Protein AF-A0A8T0EDZ4-F1 (afdb_monomer)

Solvent-accessible surface area (backbone atoms only — not comparable to full-atom values): 9768 Å² total; per-residue (Å²): 134,85,83,83,78,88,83,84,89,78,91,77,76,84,93,72,85,43,69,70,58,53,49,51,51,50,50,52,52,53,58,72,67,54,81,71,93,57,86,76,78,71,50,72,67,52,51,49,50,51,53,50,49,52,51,53,54,53,65,70,49,66,65,98,44,82,77,48,74,49,91,42,87,84,50,74,75,97,60,92,66,57,69,69,56,51,48,37,52,52,32,40,70,73,54,46,38,66,62,55,44,78,56,97,90,38,81,43,46,34,64,29,87,78,79,68,40,68,66,38,41,54,68,50,50,34,49,75,68,75,42,54,76,63,40,54,72,78,39,43,64,63,47,52,51,46,32,54,79,57,67,46,54,81,52,59

Sequence (156 aa):
MSKSSAIHFQWIPSHVNLKYNDIADSLAKKGSSLTLNSAEPLTFQEMHSRSKALVNSSWKLPPSHPWYLGSGPGGALSFGGARQDQMALSRFKSGHLKTLRFSGGNKIFPICTKCNSSEATAEHLLRCIGFSRENLLHSPNNVLDGLKANGLLDLI

Radius of gyration: 25.56 Å; Cα contacts (8 Å, |Δi|>4): 108; chains: 1; bounding box: 52×48×64 Å

pLDDT: mean 82.58, std 13.02, range [41.72, 96.06]

Mean predicted aligned error: 16.36 Å

Secondary structure (DSSP, 8-state):
-------------TTS--HHHHHHHHHHHHHHTS--SSS-PPPHHHHHHHHHHHHHHHHHS--SSTTTTSS-TTPPPS--S-HHHHHHHHHHHHT--TT-EEETTEEEPPP-TTT--S---HHHHHHHTT--HHHHHH-HHHHHHHHHHTT-GGG-

Structure (mmCIF, N/CA/C/O backbone):
data_AF-A0A8T0EDZ4-F1
#
_entry.id   AF-A0A8T0EDZ4-F1
#
loop_
_atom_site.group_PDB
_atom_site.id
_atom_site.type_symbol
_atom_site.label_atom_id
_atom_site.label_alt_id
_atom_site.label_comp_id
_atom_site.label_asym_id
_atom_site.label_entity_id
_atom_site.label_seq_id
_atom_site.pdbx_PDB_ins_code
_atom_site.Cartn_x
_atom_site.Cartn_y
_atom_site.Cartn_z
_atom_site.occupancy
_atom_site.B_iso_or_equiv
_atom_site.auth_seq_id
_atom_site.auth_comp_id
_atom_site.auth_asym_id
_atom_site.auth_atom_id
_atom_site.pdbx_PDB_model_num
ATOM 1 N N . MET A 1 1 ? 19.865 28.489 -4.276 1.00 41.72 1 MET A N 1
ATOM 2 C CA . MET A 1 1 ? 18.612 28.270 -5.035 1.00 41.72 1 MET A CA 1
ATOM 3 C C . MET A 1 1 ? 18.890 27.220 -6.102 1.00 41.72 1 MET A C 1
ATOM 5 O O . MET A 1 1 ? 19.716 27.471 -6.968 1.00 41.72 1 MET A O 1
ATOM 9 N N . SER A 1 2 ? 18.295 26.030 -5.996 1.00 58.97 2 SER A N 1
ATOM 10 C CA . SER A 1 2 ? 18.432 24.971 -7.007 1.00 58.97 2 SER A CA 1
ATOM 11 C C . SER A 1 2 ? 17.520 25.297 -8.194 1.00 58.97 2 SER A C 1
ATOM 13 O O . SER A 1 2 ? 16.320 25.488 -7.999 1.00 58.97 2 SER A O 1
ATOM 15 N N . LYS A 1 3 ? 18.072 25.422 -9.407 1.00 56.06 3 LYS A N 1
ATOM 16 C CA . LYS A 1 3 ? 17.267 25.560 -10.628 1.00 56.06 3 LYS A CA 1
ATOM 17 C C . LYS A 1 3 ? 16.708 24.183 -10.982 1.00 56.06 3 LYS A C 1
ATOM 19 O O . LYS A 1 3 ? 17.461 23.293 -11.362 1.00 56.06 3 LYS A O 1
ATOM 24 N N . SER A 1 4 ? 15.394 24.020 -10.858 1.00 64.62 4 SER A N 1
ATOM 25 C CA . SER A 1 4 ? 14.685 22.875 -11.424 1.00 64.62 4 SER A CA 1
ATOM 26 C C . SER A 1 4 ? 14.552 23.098 -12.931 1.00 64.62 4 SER A C 1
ATOM 28 O O . SER A 1 4 ? 13.859 24.017 -13.366 1.00 64.62 4 SER A O 1
ATOM 30 N N . SER A 1 5 ? 15.275 22.321 -13.734 1.00 78.50 5 SER A N 1
ATOM 31 C CA . SER A 1 5 ? 15.130 22.323 -15.190 1.00 78.50 5 SER A CA 1
ATOM 32 C C . SER A 1 5 ? 14.067 21.298 -15.574 1.00 78.50 5 SER A C 1
ATOM 34 O O . SER A 1 5 ? 14.261 20.101 -15.371 1.00 78.50 5 SER A O 1
ATOM 36 N N . ALA A 1 6 ? 12.940 21.762 -16.113 1.00 81.81 6 ALA A N 1
ATOM 37 C CA . ALA A 1 6 ? 11.926 20.882 -16.680 1.00 81.81 6 ALA A CA 1
ATOM 38 C C . ALA A 1 6 ? 12.449 20.284 -17.995 1.00 81.81 6 ALA A C 1
ATOM 40 O O . ALA A 1 6 ? 12.865 21.015 -18.893 1.00 81.81 6 ALA A O 1
ATOM 41 N N . ILE A 1 7 ? 12.456 18.954 -18.093 1.00 86.88 7 ILE A N 1
ATOM 42 C CA . ILE A 1 7 ? 12.842 18.221 -19.303 1.00 86.88 7 ILE A CA 1
ATOM 43 C C . ILE A 1 7 ? 11.566 17.699 -19.960 1.00 86.88 7 ILE A C 1
ATOM 45 O O . ILE A 1 7 ? 10.749 17.052 -19.305 1.00 86.88 7 ILE A O 1
ATOM 49 N N . HIS A 1 8 ? 11.416 17.955 -21.257 1.00 84.50 8 HIS A N 1
ATOM 50 C CA . HIS A 1 8 ? 10.318 17.442 -22.069 1.00 84.50 8 HIS A CA 1
ATOM 51 C C . HIS A 1 8 ? 10.855 16.432 -23.080 1.00 84.50 8 HIS A C 1
ATOM 53 O O . HIS A 1 8 ? 11.801 16.721 -23.811 1.00 84.50 8 HIS A O 1
ATOM 59 N N . PHE A 1 9 ? 10.242 15.251 -23.124 1.00 86.81 9 PHE A N 1
ATOM 60 C CA . PHE A 1 9 ? 10.569 14.215 -24.096 1.00 86.81 9 PHE A CA 1
ATOM 61 C C . PHE A 1 9 ? 9.602 14.299 -25.273 1.00 86.81 9 PHE A C 1
ATOM 63 O O . PHE A 1 9 ? 8.388 14.299 -25.083 1.00 86.81 9 PHE A O 1
ATOM 70 N N . GLN A 1 10 ? 10.151 14.340 -26.482 1.00 88.69 10 GLN A N 1
ATOM 71 C CA . GLN A 1 10 ? 9.397 14.329 -27.728 1.00 88.69 10 GLN A CA 1
ATOM 72 C C . GLN A 1 10 ? 9.957 13.224 -28.618 1.00 88.69 10 GLN A C 1
ATOM 74 O O . GLN A 1 10 ? 11.166 13.146 -28.831 1.00 88.69 10 GLN A O 1
ATOM 79 N N . TRP A 1 11 ? 9.078 12.376 -29.144 1.00 90.06 11 TRP A N 1
ATOM 80 C CA . TRP A 1 11 ? 9.460 11.396 -30.154 1.00 90.06 11 TRP A CA 1
ATOM 81 C C . TRP A 1 11 ? 9.461 12.045 -31.539 1.00 9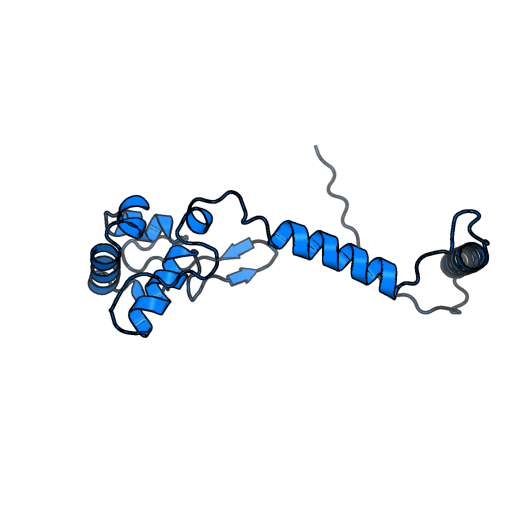0.06 11 TRP A C 1
ATOM 83 O O . TRP A 1 11 ? 8.542 12.801 -31.867 1.00 90.06 11 TRP A O 1
ATOM 93 N N . ILE A 1 12 ? 10.492 11.747 -32.331 1.00 87.88 12 ILE A N 1
ATOM 94 C CA . ILE A 1 12 ? 10.663 12.217 -33.706 1.00 87.88 12 ILE A CA 1
ATOM 95 C C . ILE A 1 12 ? 11.000 10.991 -34.576 1.00 87.88 12 ILE A C 1
ATOM 97 O O . ILE A 1 12 ? 11.922 10.250 -34.227 1.00 87.88 12 ILE A O 1
ATOM 101 N N . PRO A 1 13 ? 10.278 10.751 -35.685 1.00 85.56 13 PRO A N 1
ATOM 102 C CA . PRO A 1 13 ? 10.606 9.677 -36.619 1.00 85.56 13 PRO A CA 1
ATOM 103 C C . PRO A 1 13 ? 11.959 9.902 -37.316 1.00 85.56 13 PRO A C 1
ATOM 105 O O . PRO A 1 13 ? 12.399 11.034 -37.510 1.00 85.56 13 PRO A O 1
ATOM 108 N N . SER A 1 14 ? 12.614 8.828 -37.759 1.00 78.88 14 SER A N 1
ATOM 109 C CA . SER A 1 14 ? 13.798 8.915 -38.630 1.00 78.88 14 SER A CA 1
ATOM 110 C C . SER A 1 14 ? 13.450 9.461 -40.023 1.00 78.88 14 SER A C 1
ATOM 112 O O . SER A 1 14 ? 12.316 9.305 -40.471 1.00 78.88 14 SER A O 1
ATOM 114 N N . HIS A 1 15 ? 14.441 10.001 -40.745 1.00 82.00 15 HIS A N 1
ATOM 115 C CA . HIS A 1 15 ? 14.321 10.420 -42.156 1.00 82.00 15 HIS A CA 1
ATOM 116 C C . HIS A 1 15 ? 13.323 11.561 -42.425 1.00 82.00 15 HIS A C 1
ATOM 118 O O . HIS A 1 15 ? 12.714 11.637 -43.487 1.00 82.00 15 HIS A O 1
ATOM 124 N N . VAL A 1 16 ? 13.178 12.477 -41.466 1.00 89.94 16 VAL A N 1
ATOM 125 C CA . VAL A 1 16 ? 12.301 13.659 -41.565 1.00 89.94 16 VAL A CA 1
ATOM 126 C C . VAL A 1 16 ? 13.041 14.931 -42.018 1.00 89.94 16 VAL A C 1
ATOM 128 O O . VAL A 1 16 ? 12.514 16.030 -41.875 1.00 89.94 16 VAL A O 1
ATOM 131 N N . ASN A 1 17 ? 14.268 14.798 -42.540 1.00 88.56 17 ASN A N 1
ATOM 132 C CA . ASN A 1 17 ? 15.147 15.896 -42.975 1.00 88.56 17 ASN A CA 1
ATOM 133 C C . ASN A 1 17 ? 15.425 16.955 -41.886 1.00 88.56 17 ASN A C 1
ATOM 135 O O . ASN A 1 17 ? 15.590 18.145 -42.171 1.00 88.56 17 ASN A O 1
ATOM 139 N N . LEU A 1 18 ? 15.474 16.537 -40.618 1.00 92.44 18 LEU A N 1
ATOM 140 C CA . LEU A 1 18 ? 15.848 17.408 -39.507 1.00 92.44 18 LEU A CA 1
ATOM 141 C C . LEU A 1 18 ? 17.341 17.263 -39.232 1.00 92.44 18 LEU A C 1
ATOM 143 O O . LEU A 1 18 ? 17.773 16.267 -38.660 1.00 92.44 18 LEU A O 1
ATOM 147 N N . LYS A 1 19 ? 18.114 18.310 -39.541 1.00 89.38 19 LYS A N 1
ATOM 148 C CA . LYS A 1 19 ? 19.586 18.331 -39.452 1.00 89.38 19 LYS A CA 1
ATOM 149 C C . LYS A 1 19 ? 20.152 17.634 -38.208 1.00 89.38 19 LYS A C 1
ATOM 151 O O . LYS A 1 19 ? 21.029 16.789 -38.329 1.00 89.38 19 LYS A O 1
ATOM 156 N N . TYR A 1 20 ? 19.681 17.985 -37.011 1.00 91.06 20 TYR A N 1
ATOM 157 C CA . TYR A 1 20 ? 20.226 17.422 -35.767 1.00 91.06 20 TYR A CA 1
ATOM 158 C C . TYR A 1 20 ? 19.778 15.983 -35.501 1.00 91.06 20 TYR A C 1
ATOM 160 O O . TYR A 1 20 ? 20.544 15.210 -34.932 1.00 91.06 20 TYR A O 1
ATOM 168 N N . ASN A 1 21 ? 18.579 15.614 -35.949 1.00 91.56 21 ASN A N 1
ATOM 169 C CA . ASN A 1 21 ? 18.097 14.239 -35.892 1.00 91.56 21 ASN A CA 1
ATOM 170 C C . ASN A 1 21 ? 18.889 13.350 -36.859 1.00 91.56 21 ASN A C 1
ATOM 172 O O 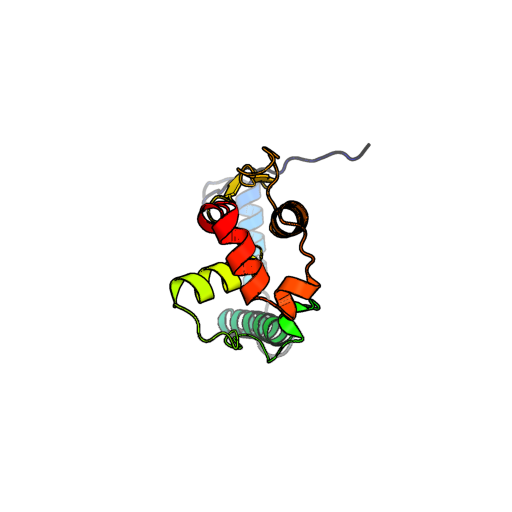. ASN A 1 21 ? 19.327 12.274 -36.477 1.00 91.56 21 ASN A O 1
ATOM 176 N N . ASP A 1 22 ? 19.158 13.839 -38.070 1.00 90.62 22 ASP A N 1
ATOM 177 C CA . ASP A 1 22 ? 19.935 13.116 -39.080 1.00 90.62 22 ASP A CA 1
ATOM 178 C C . ASP A 1 22 ? 21.410 12.972 -38.665 1.00 90.62 22 ASP A C 1
ATOM 180 O O . ASP A 1 22 ? 22.030 11.937 -38.905 1.00 90.62 22 ASP A O 1
ATOM 184 N N . ILE A 1 23 ? 21.973 13.976 -37.976 1.00 91.38 23 ILE A N 1
ATOM 185 C CA . ILE A 1 23 ? 23.298 13.870 -37.345 1.00 91.38 23 ILE A CA 1
ATOM 186 C C . ILE A 1 23 ? 23.282 12.800 -36.247 1.00 91.38 23 ILE A C 1
ATOM 188 O O . ILE A 1 23 ? 24.172 11.952 -36.226 1.00 91.38 23 ILE A O 1
ATOM 192 N N . ALA A 1 24 ? 22.289 12.819 -35.350 1.00 90.62 24 ALA A N 1
ATOM 193 C CA . ALA A 1 24 ? 22.170 11.831 -34.278 1.00 90.62 24 ALA A CA 1
ATOM 194 C C . ALA A 1 24 ? 22.013 10.403 -34.830 1.00 90.62 24 ALA A C 1
ATOM 196 O O . ALA A 1 24 ? 22.713 9.493 -34.389 1.00 90.62 24 ALA A O 1
ATOM 197 N N . ASP A 1 25 ? 21.168 10.223 -35.845 1.00 88.31 25 ASP A N 1
ATOM 198 C CA . ASP A 1 25 ? 20.954 8.956 -36.546 1.00 88.31 25 ASP A CA 1
ATOM 199 C C . ASP A 1 25 ? 22.227 8.473 -37.267 1.00 88.31 25 ASP A C 1
ATOM 201 O O . ASP A 1 25 ? 22.628 7.316 -37.128 1.00 88.31 25 ASP A O 1
ATOM 205 N N . SER A 1 26 ? 22.939 9.364 -37.969 1.00 89.88 26 SER A N 1
ATOM 206 C CA . SER A 1 26 ? 24.218 9.037 -38.615 1.00 89.88 26 SER A CA 1
ATOM 207 C C . SER A 1 26 ? 25.295 8.630 -37.604 1.00 89.88 26 SER A C 1
ATOM 209 O O . SER A 1 26 ? 26.045 7.682 -37.848 1.00 89.88 26 SER A O 1
ATOM 211 N N . LEU A 1 27 ? 25.368 9.311 -36.456 1.00 88.62 27 LEU A N 1
ATOM 212 C CA . LEU A 1 27 ? 26.296 8.967 -35.376 1.00 88.62 27 LEU A CA 1
ATOM 213 C C . LEU A 1 27 ? 25.945 7.620 -34.738 1.00 88.62 27 LEU A C 1
ATOM 215 O O . LEU A 1 27 ? 26.846 6.810 -34.519 1.00 88.62 27 LEU A O 1
ATOM 219 N N . ALA A 1 28 ? 24.660 7.344 -34.505 1.00 87.69 28 ALA A N 1
ATOM 220 C CA . ALA A 1 28 ? 24.198 6.051 -34.009 1.00 87.69 28 ALA A CA 1
ATOM 221 C C . ALA A 1 28 ? 24.555 4.915 -34.985 1.00 87.69 28 ALA A C 1
ATOM 223 O O . ALA A 1 28 ? 25.103 3.893 -34.568 1.00 87.69 28 ALA A O 1
ATOM 224 N N . LYS A 1 29 ? 24.347 5.122 -36.294 1.00 87.50 29 LYS A N 1
ATOM 225 C CA . LYS A 1 29 ? 24.739 4.178 -37.356 1.00 87.50 29 LYS A CA 1
ATOM 226 C C . LYS A 1 29 ? 26.247 3.934 -37.381 1.00 87.50 29 LYS A C 1
ATOM 228 O O . LYS A 1 29 ? 26.668 2.780 -37.358 1.00 87.50 29 LYS A O 1
ATOM 233 N N . LYS A 1 30 ? 27.067 4.990 -37.343 1.00 85.75 30 LYS A N 1
ATOM 234 C CA . LYS A 1 30 ? 28.535 4.863 -37.259 1.00 85.75 30 LYS A CA 1
ATOM 235 C C . LYS A 1 30 ? 28.967 4.086 -36.016 1.00 85.75 30 LYS A C 1
ATOM 237 O O . LYS A 1 30 ? 29.818 3.209 -36.126 1.00 85.75 30 LYS A O 1
ATOM 242 N N . GLY A 1 31 ? 28.340 4.361 -34.870 1.00 81.81 31 GLY A N 1
ATOM 243 C CA . GLY A 1 31 ? 28.553 3.626 -33.624 1.00 81.81 31 GLY A CA 1
ATOM 244 C C . GLY A 1 31 ? 28.222 2.138 -33.745 1.00 81.81 31 GLY A C 1
ATOM 245 O O . GLY A 1 31 ? 28.993 1.309 -33.278 1.00 81.81 31 GLY A O 1
ATOM 246 N N . SER A 1 32 ? 27.130 1.793 -34.435 1.00 77.00 32 SER A N 1
ATOM 247 C CA . SER A 1 32 ? 26.741 0.394 -34.672 1.00 77.00 32 SER A CA 1
ATOM 248 C C . SER A 1 32 ? 27.704 -0.371 -35.588 1.00 77.00 32 SER 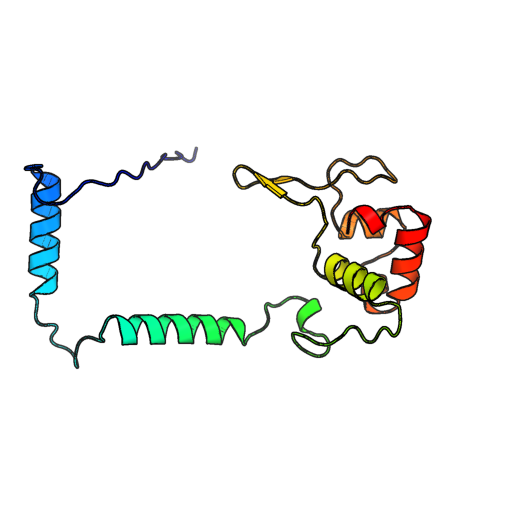A C 1
ATOM 250 O O . SER A 1 32 ? 27.830 -1.584 -35.464 1.00 77.00 32 SER A O 1
ATOM 252 N N . SER A 1 33 ? 28.404 0.333 -36.485 1.00 76.12 33 SER A N 1
ATOM 253 C CA . SER A 1 33 ? 29.393 -0.245 -37.405 1.00 76.12 33 SER A CA 1
ATOM 254 C C . SER A 1 33 ? 30.820 -0.303 -36.848 1.00 76.12 33 SER A C 1
ATOM 256 O O . SER A 1 33 ? 31.708 -0.833 -37.514 1.00 76.12 33 SER A O 1
ATOM 258 N N . LEU A 1 34 ? 31.074 0.247 -35.654 1.00 76.56 34 LEU A N 1
ATOM 259 C CA . LEU A 1 34 ? 32.378 0.120 -35.005 1.00 76.56 34 LEU A CA 1
ATOM 260 C C . LEU A 1 34 ? 32.559 -1.324 -34.528 1.00 76.56 34 LEU A C 1
ATOM 262 O O . LEU A 1 34 ? 31.871 -1.783 -33.619 1.00 76.56 34 LEU A O 1
ATOM 266 N N . THR A 1 35 ? 33.515 -2.038 -35.121 1.00 59.72 35 THR A N 1
ATOM 267 C CA . THR A 1 35 ? 33.967 -3.335 -34.610 1.00 59.72 35 THR A CA 1
ATOM 268 C C . THR A 1 35 ? 34.584 -3.132 -33.232 1.00 59.72 35 THR A C 1
ATOM 270 O O . THR A 1 35 ? 35.642 -2.514 -33.092 1.00 59.72 35 THR A O 1
ATOM 273 N N . LEU A 1 36 ? 33.903 -3.627 -32.202 1.00 64.38 36 LEU A N 1
ATOM 274 C CA . LEU A 1 36 ? 34.387 -3.583 -30.829 1.00 64.38 36 LEU A CA 1
ATOM 275 C C . LEU A 1 36 ? 35.548 -4.579 -30.694 1.00 64.38 36 LEU A C 1
ATOM 277 O O . LEU A 1 36 ? 35.344 -5.789 -30.676 1.00 64.38 36 LEU A O 1
ATOM 281 N N . ASN A 1 37 ? 36.776 -4.064 -30.610 1.00 63.66 37 ASN A N 1
ATOM 282 C CA . ASN A 1 37 ? 37.961 -4.852 -30.272 1.00 63.66 37 ASN A CA 1
ATOM 283 C C . ASN A 1 37 ? 37.976 -5.149 -28.767 1.00 63.66 37 ASN A C 1
ATOM 285 O O . ASN A 1 37 ? 38.625 -4.461 -27.985 1.00 63.66 37 ASN A O 1
ATOM 289 N N . SER A 1 38 ? 37.207 -6.155 -28.371 1.00 54.69 38 SER A N 1
ATOM 290 C CA . SER A 1 38 ? 37.304 -6.934 -27.132 1.00 54.69 38 SER A CA 1
ATOM 291 C C . SER A 1 38 ? 36.247 -8.032 -27.256 1.00 54.69 38 SER A C 1
ATOM 293 O O . SER A 1 38 ? 35.165 -7.721 -27.743 1.00 54.69 38 SER A O 1
ATOM 295 N N . ALA A 1 39 ? 36.595 -9.277 -26.903 1.00 63.91 39 ALA A N 1
ATOM 296 C CA . ALA A 1 39 ? 35.790 -10.507 -26.992 1.00 63.91 39 ALA A CA 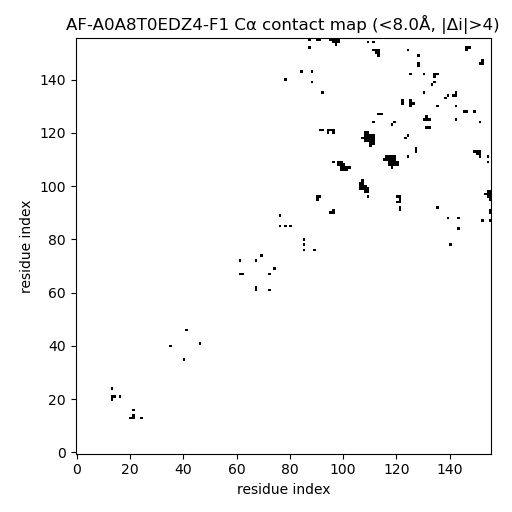1
ATOM 297 C C . ALA A 1 39 ? 34.296 -10.281 -27.289 1.00 63.91 39 ALA A C 1
ATOM 299 O O . ALA A 1 39 ? 33.636 -9.642 -26.476 1.00 63.91 39 ALA A O 1
ATOM 300 N N . GLU A 1 40 ? 33.831 -10.791 -28.440 1.00 65.56 40 GLU A N 1
ATOM 301 C CA . GLU A 1 40 ? 32.472 -10.700 -29.009 1.00 65.56 40 GLU A CA 1
ATOM 302 C C . GLU A 1 40 ? 31.478 -9.797 -28.247 1.00 65.56 40 GLU A C 1
ATOM 304 O O . GLU A 1 40 ? 31.087 -10.116 -27.119 1.00 65.56 40 GLU A O 1
ATOM 309 N N . PRO A 1 41 ? 30.994 -8.697 -28.863 1.00 68.94 41 PRO A N 1
ATOM 310 C CA . PRO A 1 41 ? 29.966 -7.876 -28.248 1.00 68.94 41 PRO A CA 1
ATOM 311 C C . PRO A 1 41 ? 28.769 -8.743 -27.878 1.00 68.94 41 PRO A C 1
ATOM 313 O O . PRO A 1 41 ? 28.150 -9.360 -28.743 1.00 68.94 41 PRO A O 1
ATOM 316 N N . LEU A 1 42 ? 28.443 -8.755 -26.587 1.00 75.81 42 LEU A N 1
ATOM 317 C CA . LEU A 1 42 ? 27.266 -9.446 -26.084 1.00 75.81 42 LEU A CA 1
ATOM 318 C C . LEU A 1 42 ? 26.055 -8.985 -26.881 1.00 75.81 42 LEU A C 1
ATOM 320 O O . LEU A 1 42 ? 25.780 -7.787 -26.997 1.00 75.81 42 LEU A O 1
ATOM 324 N N . THR A 1 43 ? 25.309 -9.947 -27.397 1.00 84.94 43 THR A N 1
ATOM 325 C CA . THR A 1 43 ? 24.019 -9.695 -28.016 1.00 84.94 43 THR A CA 1
ATOM 326 C C . THR A 1 43 ? 23.115 -8.952 -27.032 1.00 84.94 43 THR A C 1
ATOM 328 O O . THR A 1 43 ? 23.247 -9.051 -25.805 1.00 84.94 43 THR A O 1
ATOM 331 N N . PHE A 1 44 ? 22.130 -8.223 -27.557 1.00 84.19 44 PHE A N 1
ATOM 332 C CA . PHE A 1 44 ? 21.112 -7.582 -26.724 1.00 84.19 44 PHE A CA 1
ATOM 333 C C . PHE A 1 44 ? 20.485 -8.564 -25.721 1.00 84.19 44 PHE A C 1
ATOM 335 O O . PHE A 1 44 ? 20.251 -8.213 -24.565 1.00 84.19 44 PHE A O 1
ATOM 342 N N . GLN A 1 45 ? 20.266 -9.812 -26.139 1.00 86.00 45 GLN A N 1
ATOM 343 C CA . GLN A 1 45 ? 19.686 -10.848 -25.297 1.00 86.00 45 GLN A CA 1
ATOM 344 C C . GLN A 1 45 ? 20.611 -11.251 -24.142 1.00 86.00 45 GLN A C 1
ATOM 346 O O . GLN A 1 45 ? 20.134 -11.462 -23.026 1.00 86.00 45 GLN A O 1
ATOM 351 N N . GLU A 1 46 ? 21.922 -11.306 -24.359 1.00 85.69 46 GLU A N 1
ATOM 352 C CA . GLU A 1 46 ? 22.903 -11.573 -23.304 1.00 85.69 46 GLU A CA 1
ATOM 353 C C . GLU A 1 46 ? 23.042 -10.389 -22.345 1.00 85.69 46 GLU A C 1
ATOM 355 O O . GLU A 1 46 ? 23.064 -10.587 -21.130 1.00 85.69 46 GLU A O 1
ATOM 360 N N . MET A 1 47 ? 23.050 -9.153 -22.856 1.00 87.19 47 MET A N 1
ATOM 361 C CA . MET A 1 47 ? 23.039 -7.944 -22.022 1.00 87.19 47 MET A CA 1
ATOM 362 C C . MET A 1 47 ? 21.761 -7.840 -21.183 1.00 87.19 47 MET A C 1
ATOM 364 O O . MET A 1 47 ? 21.823 -7.542 -19.984 1.00 87.19 47 MET A O 1
ATOM 368 N N . HIS A 1 48 ? 20.604 -8.143 -21.778 1.00 84.94 48 HIS A N 1
ATOM 369 C CA . HIS A 1 48 ? 19.336 -8.222 -21.065 1.00 84.94 48 HIS A CA 1
ATOM 370 C C . HIS A 1 48 ? 19.390 -9.330 -20.010 1.00 84.94 48 HIS A C 1
ATOM 372 O O . HIS A 1 48 ? 19.012 -9.093 -18.861 1.00 84.94 48 HIS A O 1
ATOM 378 N N . SER A 1 49 ? 19.867 -10.524 -20.361 1.00 83.62 49 SER A N 1
ATOM 379 C CA . SER A 1 49 ? 19.936 -11.659 -19.436 1.00 83.62 49 SER A CA 1
ATOM 380 C C . SER A 1 49 ? 20.860 -11.367 -18.258 1.00 83.62 49 SER A C 1
ATOM 382 O O . SER A 1 49 ? 20.480 -11.626 -17.119 1.00 83.62 49 SER A O 1
ATOM 384 N N . ARG A 1 50 ? 22.018 -10.738 -18.496 1.00 89.75 50 ARG A N 1
ATOM 385 C CA . ARG A 1 50 ? 22.932 -10.280 -17.439 1.00 89.75 50 ARG A CA 1
ATOM 386 C C . ARG A 1 50 ? 22.290 -9.216 -16.553 1.00 89.75 50 ARG A C 1
ATOM 388 O O . ARG A 1 50 ? 22.307 -9.362 -15.336 1.00 89.75 50 ARG A O 1
ATOM 395 N N . SER A 1 51 ? 21.654 -8.202 -17.138 1.00 88.31 51 SER A N 1
ATOM 396 C CA . SER A 1 51 ? 20.937 -7.165 -16.379 1.00 88.31 51 SER A CA 1
ATOM 397 C C . SER A 1 51 ? 19.814 -7.759 -15.524 1.00 88.31 51 SER A C 1
ATOM 399 O O . SER A 1 51 ? 19.689 -7.446 -14.342 1.00 88.31 51 SER A O 1
ATOM 401 N N . LYS A 1 52 ? 19.034 -8.686 -16.089 1.00 85.06 52 LYS A N 1
ATOM 402 C CA . LYS A 1 52 ? 17.971 -9.407 -15.379 1.00 85.06 52 LYS A CA 1
ATOM 403 C C . LYS A 1 52 ? 18.539 -10.299 -14.278 1.00 85.06 52 LYS A C 1
ATOM 405 O O . LYS A 1 52 ? 17.948 -10.367 -13.210 1.00 85.06 52 LYS A O 1
ATOM 410 N N . ALA A 1 53 ? 19.675 -10.958 -14.504 1.00 85.62 53 ALA A N 1
ATOM 411 C CA . ALA A 1 53 ? 20.349 -11.770 -13.496 1.00 85.62 53 ALA A CA 1
ATOM 412 C C . ALA A 1 53 ? 20.869 -10.917 -12.330 1.00 85.62 53 ALA A C 1
ATOM 414 O O . ALA A 1 53 ? 20.672 -11.305 -11.182 1.00 85.62 53 ALA A O 1
ATOM 415 N N . LEU A 1 54 ? 21.446 -9.742 -12.604 1.00 86.75 54 LEU A N 1
ATOM 416 C CA . LEU A 1 54 ? 21.870 -8.784 -11.579 1.00 86.75 54 LEU A CA 1
ATOM 417 C C . LEU A 1 54 ? 20.681 -8.299 -10.748 1.00 86.75 54 LEU A C 1
ATOM 419 O O . LEU A 1 54 ? 20.716 -8.389 -9.523 1.00 86.75 54 LEU A O 1
ATOM 423 N N . VAL A 1 55 ? 19.596 -7.878 -11.402 1.00 81.06 55 VAL A N 1
ATOM 424 C CA . VAL A 1 55 ? 18.356 -7.490 -10.720 1.00 81.06 55 VAL A CA 1
ATOM 425 C C . VAL A 1 55 ? 17.810 -8.666 -9.905 1.00 81.06 55 VAL A C 1
ATOM 427 O O . VAL A 1 55 ? 17.601 -8.543 -8.709 1.00 81.06 55 VAL A O 1
ATOM 430 N N . ASN A 1 56 ? 17.657 -9.854 -10.485 1.00 74.56 56 ASN A N 1
ATOM 431 C CA . ASN A 1 56 ? 17.181 -11.031 -9.755 1.00 74.56 56 ASN A CA 1
ATOM 432 C C . ASN A 1 56 ? 18.087 -11.403 -8.570 1.00 74.56 56 ASN A C 1
ATOM 434 O O . ASN A 1 56 ? 17.591 -11.869 -7.548 1.00 74.56 56 ASN A O 1
ATOM 438 N N . SER A 1 57 ? 19.404 -11.210 -8.688 1.00 80.31 57 SER A N 1
ATOM 439 C CA . SER A 1 57 ? 20.347 -11.440 -7.591 1.00 80.31 57 SER A CA 1
ATOM 440 C C . SER A 1 57 ? 20.181 -10.420 -6.465 1.00 80.31 57 SER A C 1
ATOM 442 O O . SER A 1 57 ? 20.259 -10.805 -5.301 1.00 80.31 57 SER A O 1
ATOM 444 N N . SER A 1 58 ? 19.858 -9.161 -6.785 1.00 72.62 58 SER A N 1
ATOM 445 C CA . SER A 1 58 ? 19.538 -8.160 -5.768 1.00 72.62 58 SER A CA 1
ATOM 446 C C . SER A 1 58 ? 18.188 -8.438 -5.108 1.00 72.62 58 SER A C 1
ATOM 448 O O . SER A 1 58 ? 18.077 -8.264 -3.903 1.00 72.62 58 SER A O 1
ATOM 450 N N . TRP A 1 59 ? 17.202 -8.972 -5.839 1.00 68.94 59 TRP A N 1
ATOM 451 C CA . TRP A 1 59 ? 15.921 -9.422 -5.268 1.00 68.94 59 TRP A CA 1
ATOM 452 C C . TRP A 1 59 ? 16.043 -10.653 -4.360 1.00 68.94 59 TRP A C 1
ATOM 454 O O . TRP A 1 59 ? 15.207 -10.840 -3.477 1.00 68.94 59 TRP A O 1
ATOM 464 N N . LYS A 1 60 ? 17.060 -11.507 -4.558 1.00 70.38 60 LYS A N 1
ATOM 465 C CA . LYS A 1 60 ? 17.338 -12.641 -3.655 1.00 70.38 60 LYS A CA 1
ATOM 466 C C . LYS A 1 60 ? 17.842 -12.189 -2.290 1.00 70.38 60 LYS A C 1
ATOM 468 O O . LYS A 1 60 ? 17.690 -12.934 -1.326 1.00 70.38 60 LYS A O 1
ATOM 473 N N . LEU A 1 61 ? 18.447 -11.007 -2.212 1.00 68.06 61 LEU A N 1
ATOM 474 C CA . LEU A 1 61 ? 18.758 -10.377 -0.943 1.00 68.06 61 LEU A CA 1
ATOM 475 C C . LEU A 1 61 ? 17.496 -9.645 -0.490 1.00 68.06 61 LEU A C 1
ATOM 477 O O . LEU A 1 61 ? 17.132 -8.634 -1.095 1.00 68.06 61 LEU A O 1
ATOM 481 N N . PRO A 1 62 ? 16.785 -10.142 0.535 1.00 58.78 62 PRO A N 1
ATOM 482 C CA . PRO A 1 62 ? 15.669 -9.387 1.057 1.00 58.78 62 PRO A CA 1
ATOM 483 C C . PRO A 1 62 ? 16.145 -7.979 1.449 1.00 58.78 62 PRO A C 1
ATOM 485 O O . PRO A 1 62 ? 17.206 -7.852 2.070 1.00 58.78 62 PRO A O 1
ATOM 488 N N . PRO A 1 63 ? 15.387 -6.920 1.116 1.00 63.59 63 PRO A N 1
ATOM 489 C CA . PRO A 1 63 ? 15.648 -5.584 1.629 1.00 63.59 63 PRO A CA 1
ATOM 490 C C . PRO A 1 63 ? 15.893 -5.630 3.138 1.00 63.59 63 PRO A C 1
ATOM 492 O O . PRO A 1 63 ? 15.201 -6.368 3.844 1.00 63.59 63 PRO A O 1
ATOM 495 N N . SER A 1 64 ? 16.843 -4.829 3.633 1.00 57.47 64 SER A N 1
ATOM 496 C CA . SER A 1 64 ? 17.078 -4.676 5.073 1.00 57.47 64 SER A CA 1
ATOM 497 C C . SER A 1 64 ? 15.846 -4.041 5.709 1.00 57.47 64 SER A C 1
ATOM 499 O O . SER A 1 64 ? 15.673 -2.824 5.749 1.00 57.47 64 SER A O 1
ATOM 501 N N . HIS A 1 65 ? 14.917 -4.898 6.104 1.00 56.59 65 HIS A N 1
ATOM 502 C CA . HIS A 1 65 ? 13.662 -4.515 6.699 1.00 56.59 65 HIS A CA 1
ATOM 503 C C . HIS A 1 65 ? 13.235 -5.624 7.659 1.00 56.59 65 HIS A C 1
ATOM 505 O O . HIS A 1 65 ? 13.245 -6.795 7.265 1.00 56.59 65 HIS A O 1
ATOM 511 N N . PRO A 1 66 ? 12.794 -5.290 8.885 1.00 57.72 66 PRO A N 1
ATOM 512 C CA . PRO A 1 66 ? 12.400 -6.280 9.887 1.00 57.72 66 PRO A CA 1
ATOM 513 C C . PRO A 1 66 ? 11.381 -7.326 9.403 1.00 57.72 66 PRO A C 1
ATOM 515 O O . PRO A 1 66 ? 11.330 -8.423 9.942 1.00 57.72 66 PRO A O 1
ATOM 518 N N . TRP A 1 67 ? 10.593 -7.028 8.360 1.00 55.88 67 TRP A N 1
ATOM 519 C CA . TRP A 1 67 ? 9.654 -7.992 7.764 1.00 55.88 67 TRP A CA 1
ATOM 520 C C . TRP A 1 67 ? 10.312 -9.163 7.039 1.00 55.88 67 TRP A C 1
ATOM 522 O O . TRP A 1 67 ? 9.725 -10.239 7.012 1.00 55.88 67 TRP A O 1
ATOM 532 N N . TYR A 1 68 ? 11.497 -8.977 6.460 1.00 54.81 68 TYR A N 1
ATOM 533 C CA . TYR A 1 68 ? 12.197 -10.061 5.775 1.00 54.81 68 TYR A CA 1
ATOM 534 C C . TYR A 1 68 ? 13.127 -10.862 6.695 1.00 54.81 68 TYR A C 1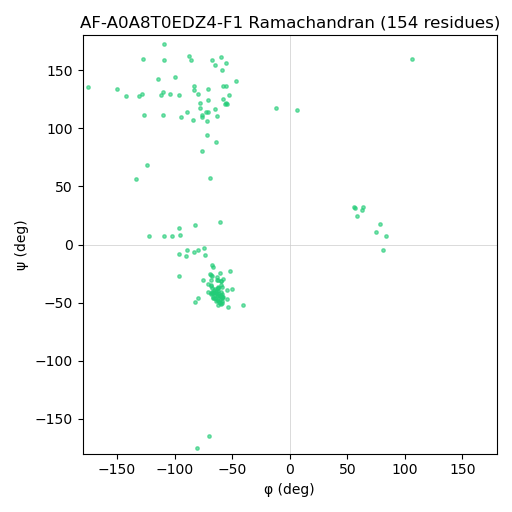
ATOM 536 O O . TYR A 1 68 ? 13.606 -11.917 6.293 1.00 54.81 68 TYR A O 1
ATOM 544 N N . LEU A 1 69 ? 13.351 -10.385 7.925 1.00 54.59 69 LEU A N 1
ATOM 545 C CA . LEU A 1 69 ? 14.075 -11.108 8.978 1.00 54.59 69 LEU A CA 1
ATOM 546 C C . LEU A 1 69 ? 13.206 -12.165 9.688 1.00 54.59 69 LEU A C 1
ATOM 548 O O . LEU A 1 69 ? 13.709 -12.900 10.532 1.00 54.59 69 LEU A O 1
ATOM 552 N N . GLY A 1 70 ? 11.908 -12.243 9.362 1.00 58.41 70 GLY A N 1
ATOM 553 C CA . GLY A 1 70 ? 11.033 -13.348 9.766 1.00 58.41 70 GLY A CA 1
ATOM 554 C C . GLY A 1 70 ? 11.375 -14.659 9.044 1.00 58.41 70 GLY A C 1
ATOM 555 O O . GLY A 1 70 ? 12.422 -14.776 8.421 1.00 58.41 70 GLY A O 1
ATOM 556 N N . SER A 1 71 ? 10.473 -15.643 9.079 1.00 58.19 71 SER A N 1
ATOM 557 C CA . SER A 1 71 ? 10.617 -17.012 8.533 1.00 58.19 71 SER A CA 1
ATOM 558 C C . SER A 1 71 ? 10.854 -17.139 7.008 1.00 58.19 71 SER A C 1
ATOM 560 O O . SER A 1 71 ? 10.660 -18.210 6.437 1.00 58.19 71 SER A O 1
ATOM 562 N N . GLY A 1 72 ? 11.309 -16.076 6.344 1.00 51.78 72 GLY A N 1
ATOM 563 C CA . GLY A 1 72 ? 11.648 -16.009 4.928 1.00 51.78 72 GLY A CA 1
ATOM 564 C C . GLY A 1 72 ? 10.619 -15.232 4.093 1.00 51.78 72 GLY A C 1
ATOM 565 O O . GLY A 1 72 ? 9.465 -15.063 4.506 1.00 51.78 72 GLY A O 1
ATOM 566 N N . PRO A 1 73 ? 11.005 -14.749 2.896 1.00 48.53 73 PRO A N 1
ATOM 567 C CA . PRO A 1 73 ? 10.068 -14.181 1.930 1.00 48.53 73 PRO A CA 1
ATOM 568 C C . PRO A 1 73 ? 8.994 -15.216 1.568 1.00 48.53 73 PRO A C 1
ATOM 570 O O . PRO A 1 73 ? 9.318 -16.327 1.158 1.00 48.53 73 PRO A O 1
ATOM 573 N N . GLY A 1 74 ? 7.716 -14.864 1.719 1.00 51.38 74 GLY A N 1
ATOM 574 C CA . GLY A 1 74 ? 6.606 -15.787 1.452 1.00 51.38 74 GLY A CA 1
ATOM 575 C C . GLY A 1 74 ? 6.255 -16.733 2.606 1.00 51.38 74 GLY A C 1
ATOM 576 O O . GLY A 1 74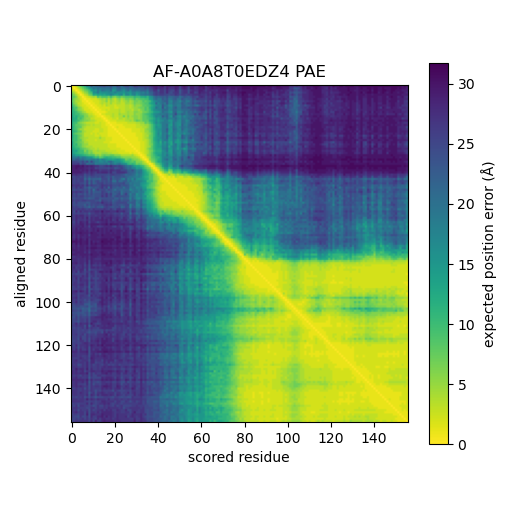 ? 5.394 -17.592 2.429 1.00 51.38 74 GLY A O 1
ATOM 577 N N . GLY A 1 75 ? 6.859 -16.566 3.789 1.00 55.34 75 GLY A N 1
ATOM 578 C CA . GLY A 1 75 ? 6.403 -17.247 4.997 1.00 55.34 75 GLY A CA 1
ATOM 579 C C . GLY A 1 75 ? 4.931 -16.930 5.267 1.00 55.34 75 GLY A C 1
ATOM 580 O O . GLY A 1 75 ? 4.551 -15.764 5.409 1.00 55.34 75 GLY A O 1
ATOM 581 N N . ALA A 1 76 ? 4.091 -17.966 5.319 1.00 55.34 76 ALA A N 1
ATOM 582 C CA . ALA A 1 76 ? 2.712 -17.812 5.754 1.00 55.34 76 ALA A CA 1
ATOM 583 C C . ALA A 1 76 ? 2.712 -17.218 7.167 1.00 55.34 76 ALA A C 1
ATOM 585 O O . ALA A 1 76 ? 3.496 -17.632 8.025 1.00 55.34 76 ALA A O 1
ATOM 586 N N . LEU A 1 77 ? 1.830 -16.247 7.421 1.00 59.22 77 LEU A N 1
ATOM 587 C CA . LEU A 1 77 ? 1.536 -15.865 8.795 1.00 59.22 77 LEU A CA 1
ATOM 588 C C . LEU A 1 77 ? 1.101 -17.147 9.502 1.00 59.22 77 LEU A C 1
ATOM 590 O O . LEU A 1 77 ? 0.163 -17.796 9.045 1.00 59.22 77 LEU A O 1
ATOM 594 N N . SER A 1 78 ? 1.791 -17.528 10.576 1.00 64.88 78 SER A N 1
ATOM 595 C CA . SER A 1 78 ? 1.423 -18.646 11.449 1.00 64.88 78 SER A CA 1
ATOM 596 C C . SER A 1 78 ? 0.150 -18.290 12.233 1.00 64.88 78 SER A C 1
ATOM 598 O O . SER A 1 78 ? 0.148 -18.207 13.458 1.00 64.88 78 SER A O 1
ATOM 600 N N . PHE A 1 79 ? -0.918 -17.969 11.506 1.00 67.94 79 PHE A N 1
ATOM 601 C CA . PHE A 1 79 ? -2.207 -17.513 11.985 1.00 67.94 79 PHE A CA 1
ATOM 602 C C . PHE A 1 79 ? -3.273 -18.424 11.378 1.00 67.94 79 PHE A C 1
ATOM 604 O O . PHE A 1 79 ? -3.509 -18.403 10.173 1.00 67.94 79 PHE A O 1
ATOM 611 N N . GLY A 1 80 ? -3.914 -19.228 12.226 1.00 72.25 80 GLY A N 1
ATOM 612 C CA . GLY A 1 80 ? -4.937 -20.200 11.827 1.00 72.25 80 GLY A CA 1
ATOM 613 C C . GLY A 1 80 ? -6.343 -19.622 11.634 1.00 72.25 80 GLY A C 1
ATOM 614 O O . GLY A 1 80 ? -7.304 -20.382 11.668 1.00 72.25 80 GLY A O 1
ATOM 615 N N . GLY A 1 81 ? -6.499 -18.300 11.496 1.00 78.38 81 GLY A N 1
ATOM 616 C CA . GLY A 1 81 ? -7.817 -17.676 11.330 1.00 78.38 81 GLY A CA 1
ATOM 617 C C . GLY A 1 81 ? -8.363 -17.739 9.903 1.00 78.38 81 GLY A C 1
ATOM 618 O O . GLY A 1 81 ? -7.762 -18.338 9.011 1.00 78.38 81 GLY A O 1
ATOM 619 N N . ALA A 1 82 ? -9.509 -17.091 9.672 1.00 89.00 82 ALA A N 1
ATOM 620 C CA . ALA A 1 82 ? -10.153 -17.057 8.361 1.00 89.00 82 ALA A CA 1
ATOM 621 C C . ALA A 1 82 ? -9.235 -16.449 7.284 1.00 89.00 82 ALA A C 1
ATOM 623 O O . ALA A 1 82 ? -8.438 -15.548 7.547 1.00 89.00 82 ALA A O 1
ATOM 624 N N . ARG A 1 83 ? -9.391 -16.888 6.028 1.00 86.94 83 ARG A N 1
ATOM 625 C CA . ARG A 1 83 ? -8.592 -16.386 4.894 1.00 86.94 83 ARG A CA 1
ATOM 626 C C . ARG A 1 83 ? -8.648 -14.861 4.756 1.00 86.94 83 ARG A C 1
ATOM 628 O O . ARG A 1 83 ? -7.637 -14.241 4.439 1.00 86.94 83 ARG A O 1
ATOM 635 N N . GLN A 1 84 ? -9.816 -14.262 4.988 1.00 89.25 84 GLN A N 1
ATOM 636 C CA . GLN A 1 84 ? -9.996 -12.807 4.927 1.00 89.25 84 GLN A CA 1
ATOM 637 C C . GLN A 1 84 ? -9.140 -12.090 5.974 1.00 89.25 84 GLN A C 1
ATOM 639 O O . GLN A 1 84 ? -8.444 -11.134 5.644 1.00 89.25 84 GLN A O 1
ATOM 644 N N . ASP A 1 85 ? -9.115 -12.611 7.198 1.00 90.69 85 ASP A N 1
ATOM 645 C CA . ASP A 1 85 ? -8.320 -12.073 8.298 1.00 90.69 85 ASP A CA 1
ATOM 646 C C . ASP A 1 85 ? -6.815 -12.230 8.046 1.00 90.69 85 ASP A C 1
ATOM 648 O O . ASP A 1 85 ? -6.048 -11.290 8.252 1.00 90.69 85 ASP A O 1
ATOM 652 N N . GLN A 1 86 ? -6.387 -13.388 7.529 1.00 87.12 86 GLN A N 1
ATOM 653 C CA . GLN A 1 86 ? -4.998 -13.614 7.114 1.00 87.12 86 GLN A CA 1
ATOM 654 C C . GLN A 1 86 ? -4.561 -12.598 6.050 1.00 87.12 86 GLN A C 1
ATOM 656 O O . GLN A 1 86 ? -3.477 -12.019 6.143 1.00 87.12 86 GLN A O 1
ATOM 661 N N . MET A 1 87 ? -5.411 -12.358 5.045 1.00 87.62 87 MET A N 1
ATOM 662 C CA . MET A 1 87 ? -5.138 -11.391 3.984 1.00 87.62 87 MET A CA 1
ATOM 663 C C . MET A 1 87 ? -5.096 -9.956 4.510 1.00 87.62 87 MET A C 1
ATOM 665 O O . M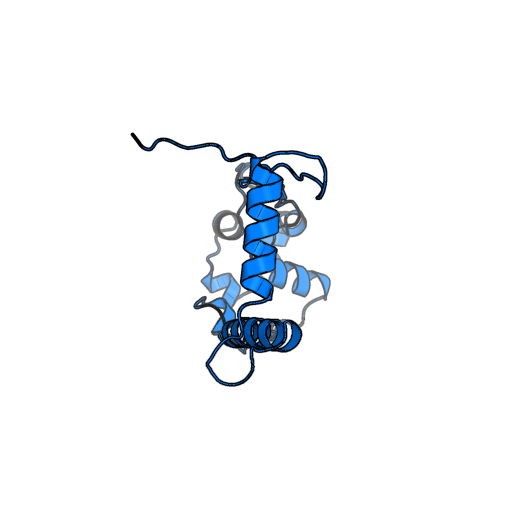ET A 1 87 ? -4.163 -9.230 4.170 1.00 87.62 87 MET A O 1
ATOM 669 N N . ALA A 1 88 ? -6.061 -9.556 5.342 1.00 91.12 88 ALA A N 1
ATOM 670 C CA . ALA A 1 88 ? -6.089 -8.231 5.951 1.00 91.12 88 ALA A CA 1
ATOM 671 C C . ALA A 1 88 ? -4.824 -7.995 6.783 1.00 91.12 88 ALA A C 1
ATOM 673 O O . ALA A 1 88 ? -4.114 -7.015 6.585 1.00 91.12 88 ALA A O 1
ATOM 674 N N . LEU A 1 89 ? -4.462 -8.945 7.643 1.00 90.00 89 LEU A N 1
ATOM 675 C CA . LEU A 1 89 ? -3.276 -8.839 8.478 1.00 90.00 89 LEU A CA 1
ATOM 676 C C . LEU A 1 89 ? -1.977 -8.819 7.657 1.00 90.00 89 LEU A C 1
ATOM 678 O O . LEU A 1 89 ? -1.062 -8.071 7.989 1.00 90.00 89 LEU A O 1
ATOM 682 N N . SER A 1 90 ? -1.885 -9.604 6.580 1.00 87.06 90 SER A N 1
ATOM 683 C CA . SER A 1 90 ? -0.733 -9.592 5.667 1.00 87.06 90 SER A CA 1
ATOM 684 C C . SER A 1 90 ? -0.594 -8.247 4.943 1.00 87.06 90 SER A C 1
ATOM 686 O O . SER A 1 90 ? 0.489 -7.655 4.941 1.00 87.06 90 SER A O 1
ATOM 688 N N . ARG A 1 91 ? -1.699 -7.708 4.408 1.00 89.62 91 ARG A N 1
ATOM 689 C CA . ARG A 1 91 ? -1.742 -6.380 3.775 1.00 89.62 91 ARG A CA 1
ATOM 690 C C . ARG A 1 91 ? -1.361 -5.285 4.757 1.00 89.62 91 ARG A C 1
ATOM 692 O O . ARG A 1 91 ? -0.427 -4.533 4.482 1.00 89.62 91 ARG A O 1
ATOM 699 N N . PHE A 1 92 ? -1.986 -5.284 5.930 1.00 91.00 92 PHE A N 1
ATOM 700 C CA . PHE A 1 92 ? -1.702 -4.337 6.999 1.00 91.00 92 PHE A CA 1
ATOM 701 C C . PHE A 1 92 ? -0.245 -4.399 7.444 1.00 91.00 92 PHE A C 1
ATOM 703 O O . PHE A 1 92 ? 0.415 -3.365 7.532 1.00 91.00 92 PHE A O 1
ATOM 710 N N . LYS A 1 93 ? 0.289 -5.617 7.630 1.00 86.62 93 LYS A N 1
ATOM 711 C CA . LYS A 1 93 ? 1.709 -5.838 7.901 1.00 86.62 93 LYS A CA 1
ATOM 712 C C . LYS A 1 93 ? 2.565 -5.206 6.839 1.00 86.62 93 LYS A C 1
ATOM 714 O O . LYS A 1 93 ? 3.465 -4.501 7.225 1.00 86.62 93 LYS A O 1
ATOM 719 N N . SER A 1 94 ? 2.278 -5.387 5.556 1.00 83.25 94 SER A N 1
ATOM 720 C CA . SER A 1 94 ? 3.054 -4.768 4.475 1.00 83.25 94 SER A CA 1
ATOM 721 C C . SER A 1 94 ? 2.815 -3.259 4.276 1.00 83.25 94 SER A C 1
ATOM 723 O O . SER A 1 94 ? 3.466 -2.647 3.432 1.00 83.25 94 SER A O 1
ATOM 725 N N . GLY A 1 95 ? 1.894 -2.646 5.029 1.00 87.31 95 GLY A N 1
ATOM 726 C CA . GLY A 1 95 ? 1.498 -1.246 4.859 1.00 87.31 95 GLY A CA 1
ATOM 727 C C . GLY A 1 95 ? 0.608 -0.980 3.638 1.00 87.31 95 GLY A C 1
ATOM 728 O O . GLY A 1 95 ? 0.393 0.181 3.290 1.00 87.31 95 GLY A O 1
ATOM 729 N N . HIS A 1 96 ? 0.093 -2.027 2.987 1.00 87.19 96 HIS A N 1
ATOM 730 C CA . HIS A 1 96 ? -0.874 -1.896 1.902 1.00 87.19 96 HIS A CA 1
ATOM 731 C C . HIS A 1 96 ? -2.256 -1.619 2.489 1.00 87.19 96 HIS A C 1
ATOM 733 O O . HIS A 1 96 ? -2.800 -2.445 3.216 1.00 87.19 96 HIS A O 1
ATOM 739 N N . LEU A 1 97 ? -2.798 -0.449 2.158 1.00 90.50 97 LEU A N 1
ATOM 740 C CA . LEU A 1 97 ? -4.125 0.004 2.563 1.00 90.50 97 LEU A CA 1
ATOM 741 C C . LEU A 1 97 ? -5.005 0.132 1.321 1.00 90.50 97 LEU A C 1
ATOM 743 O O . LEU A 1 97 ? -4.537 0.567 0.267 1.00 90.50 97 LEU A O 1
ATOM 747 N N . LYS A 1 98 ? -6.281 -0.231 1.441 1.00 86.06 98 LYS A N 1
ATOM 748 C CA . LYS A 1 98 ? -7.204 -0.424 0.312 1.00 86.06 98 LYS A CA 1
ATOM 749 C C . LYS A 1 98 ? -7.406 0.822 -0.554 1.00 86.06 98 LYS A C 1
ATOM 751 O O . LYS A 1 98 ? -7.618 0.705 -1.757 1.00 86.06 98 LYS A O 1
ATOM 756 N N . THR A 1 99 ? -7.334 2.009 0.042 1.00 82.69 99 THR A N 1
ATOM 757 C CA . THR A 1 99 ? -7.546 3.297 -0.641 1.00 82.69 99 THR A CA 1
ATOM 758 C C . THR A 1 99 ? -6.265 4.117 -0.801 1.00 82.69 99 THR A C 1
ATOM 760 O O . THR A 1 99 ? -6.322 5.254 -1.274 1.00 82.69 99 THR A O 1
ATOM 763 N N . LEU A 1 100 ? -5.103 3.543 -0.459 1.00 87.38 100 LEU A N 1
ATOM 764 C CA . LEU A 1 100 ? -3.810 4.161 -0.736 1.00 87.38 100 LEU A CA 1
ATOM 765 C C . LEU A 1 100 ? -3.604 4.237 -2.251 1.00 87.38 100 LEU A C 1
ATOM 767 O O . LEU A 1 100 ? -3.506 3.216 -2.931 1.00 87.38 100 LEU A O 1
ATOM 771 N N . ARG A 1 101 ? -3.508 5.457 -2.775 1.00 88.88 101 ARG A N 1
ATOM 772 C CA . ARG A 1 101 ? -3.300 5.720 -4.205 1.00 88.88 101 ARG A CA 1
ATOM 773 C C . ARG A 1 101 ? -2.121 6.655 -4.425 1.00 88.88 101 ARG A C 1
ATOM 775 O O . ARG A 1 101 ? -1.733 7.405 -3.533 1.00 88.88 101 ARG A O 1
ATOM 782 N N . PHE A 1 102 ? -1.574 6.631 -5.633 1.00 88.44 102 PHE A N 1
ATOM 783 C CA . PHE A 1 102 ? -0.517 7.542 -6.060 1.00 88.44 102 PHE A CA 1
ATOM 784 C C . PHE A 1 102 ? -1.074 8.523 -7.086 1.00 88.44 102 PHE A C 1
ATOM 786 O O . PHE A 1 102 ? -1.728 8.115 -8.042 1.00 88.44 102 PHE A O 1
ATOM 793 N N . SER A 1 103 ? -0.816 9.813 -6.891 1.00 88.81 103 SER A N 1
ATOM 794 C CA . SER A 1 103 ? -1.180 10.864 -7.842 1.00 88.81 103 SER A CA 1
ATOM 795 C C . SER A 1 103 ? -0.077 11.912 -7.892 1.00 88.81 103 SER A C 1
ATOM 797 O O . SER A 1 103 ? 0.366 12.391 -6.849 1.00 88.81 103 SER A O 1
ATOM 799 N N . GLY A 1 104 ? 0.409 12.238 -9.093 1.00 90.00 104 GLY A N 1
ATOM 800 C CA . GLY A 1 104 ? 1.462 13.245 -9.281 1.00 90.00 104 GLY A CA 1
ATOM 801 C C . GLY A 1 104 ? 2.752 12.972 -8.493 1.00 90.00 104 GLY A C 1
ATOM 802 O O . GLY A 1 104 ? 3.390 13.911 -8.035 1.00 90.00 104 GLY A O 1
ATOM 803 N N . GLY A 1 105 ? 3.101 11.700 -8.266 1.00 87.75 105 GLY A N 1
ATOM 804 C CA . GLY A 1 105 ? 4.258 11.301 -7.449 1.00 87.75 105 GLY A CA 1
ATOM 805 C C . GLY A 1 105 ? 4.025 11.323 -5.932 1.00 87.75 105 GLY A C 1
ATOM 806 O O . GLY A 1 105 ? 4.882 10.861 -5.184 1.00 87.75 105 GLY A O 1
ATOM 807 N N . ASN A 1 106 ? 2.859 11.782 -5.471 1.00 87.62 106 ASN A N 1
ATOM 808 C CA . ASN A 1 106 ? 2.503 11.840 -4.057 1.00 87.62 106 ASN A CA 1
ATOM 809 C C . ASN A 1 106 ? 1.611 10.664 -3.651 1.00 87.62 106 ASN A C 1
ATOM 811 O O . ASN A 1 106 ? 0.738 10.226 -4.409 1.00 87.62 106 ASN A O 1
ATOM 815 N N . LYS A 1 107 ? 1.816 10.171 -2.425 1.00 87.88 107 LYS A N 1
ATOM 816 C CA . LYS A 1 107 ? 0.930 9.190 -1.789 1.00 87.88 107 LYS A CA 1
ATOM 817 C C . LYS A 1 107 ? -0.290 9.910 -1.232 1.00 87.88 107 LYS A C 1
ATOM 819 O O . LYS A 1 107 ? -0.151 10.876 -0.494 1.00 87.88 107 LYS A O 1
ATOM 824 N N . ILE A 1 108 ? -1.472 9.411 -1.562 1.00 91.50 108 ILE A N 1
ATOM 825 C CA . ILE A 1 108 ? -2.736 9.853 -0.981 1.00 91.50 108 ILE A CA 1
ATOM 826 C C . ILE A 1 108 ? -3.237 8.715 -0.100 1.00 91.50 108 ILE A C 1
ATOM 828 O O . ILE A 1 108 ? -3.583 7.644 -0.604 1.00 91.50 108 ILE A O 1
ATOM 832 N N . PHE A 1 109 ? -3.231 8.952 1.206 1.00 92.25 109 PHE A N 1
ATOM 833 C CA . PHE A 1 109 ? -3.637 7.989 2.222 1.00 92.25 109 PHE A CA 1
ATOM 834 C C . PHE A 1 109 ? -5.158 8.017 2.465 1.00 92.25 109 PHE A C 1
ATOM 836 O O . PHE A 1 109 ? -5.813 9.017 2.156 1.00 92.25 109 PHE A O 1
ATOM 843 N N . PRO A 1 110 ? -5.734 6.932 3.016 1.00 92.88 110 PRO A N 1
ATOM 844 C CA . PRO A 1 110 ? -7.089 6.959 3.552 1.00 92.88 110 PRO A CA 1
ATOM 845 C C . PRO A 1 110 ? -7.249 7.981 4.677 1.00 92.88 110 PRO A C 1
ATOM 847 O O . PRO A 1 110 ? -6.289 8.331 5.364 1.00 92.88 110 PRO A O 1
ATOM 850 N N . ILE A 1 111 ? -8.502 8.342 4.946 1.00 93.69 111 ILE A N 1
ATOM 851 C CA . ILE A 1 111 ? -8.878 8.988 6.202 1.00 93.69 111 ILE A CA 1
ATOM 852 C C . ILE A 1 111 ? -9.083 7.900 7.260 1.00 93.69 111 ILE A C 1
ATOM 854 O O . ILE A 1 111 ? -9.749 6.894 7.009 1.00 93.69 111 ILE A O 1
ATOM 858 N N . CYS A 1 112 ? -8.519 8.093 8.449 1.00 94.56 112 CYS A N 1
ATOM 859 C CA . CYS A 1 112 ? -8.751 7.206 9.583 1.00 94.56 112 CYS A CA 1
ATOM 860 C C . CYS A 1 112 ? -10.169 7.432 10.114 1.00 94.56 112 CYS A C 1
ATOM 862 O O . CYS A 1 112 ? -10.453 8.492 10.666 1.00 94.56 112 CYS A O 1
ATOM 864 N N . THR A 1 113 ? -11.052 6.441 10.001 1.00 92.81 113 THR A N 1
ATOM 865 C CA . THR A 1 113 ? -12.453 6.563 10.447 1.00 92.81 113 THR A CA 1
ATOM 866 C C . THR A 1 113 ? -12.592 6.711 11.965 1.00 92.81 113 THR A C 1
ATOM 868 O O . THR A 1 113 ? -13.602 7.223 12.433 1.00 92.81 113 THR A O 1
ATOM 871 N N . LYS A 1 114 ? -11.567 6.333 12.742 1.00 93.81 114 LYS A N 1
ATOM 872 C CA . LYS A 1 114 ? -11.564 6.455 14.206 1.00 93.81 114 LYS A CA 1
ATOM 873 C C . LYS A 1 114 ? -11.242 7.865 14.709 1.00 93.81 114 LYS A C 1
ATOM 875 O O . LYS A 1 114 ? -11.897 8.345 15.626 1.00 93.81 114 LYS A O 1
ATOM 880 N N . CYS A 1 115 ? -10.210 8.511 14.165 1.00 95.06 115 CYS A N 1
ATOM 881 C CA . CYS A 1 115 ? -9.734 9.812 14.662 1.00 95.06 115 CYS A CA 1
ATOM 882 C C . CYS A 1 115 ? -9.748 10.925 13.605 1.00 95.06 115 CYS A C 1
ATOM 884 O O . CYS A 1 115 ? -9.199 11.998 13.839 1.00 95.06 115 CYS A O 1
ATOM 886 N N . ASN A 1 116 ? -10.320 10.656 12.431 1.00 94.25 116 ASN A N 1
ATOM 887 C CA . ASN A 1 116 ? -10.479 11.591 11.321 1.00 94.25 116 ASN A CA 1
ATOM 888 C C . ASN A 1 116 ? -9.169 12.202 10.778 1.00 94.25 116 ASN A C 1
ATOM 890 O O . ASN A 1 116 ? -9.173 13.280 10.188 1.00 94.25 116 ASN A O 1
ATOM 894 N N . SER A 1 117 ? -8.032 11.524 10.971 1.00 94.38 117 SER A N 1
ATOM 895 C CA . SER A 1 117 ? -6.756 11.947 10.381 1.00 94.38 117 SER A CA 1
ATOM 896 C C . SER A 1 117 ? -6.769 11.709 8.872 1.00 94.38 117 SER A C 1
ATOM 898 O O . SER A 1 117 ? -7.140 10.622 8.433 1.00 94.38 117 SER A O 1
ATOM 900 N N . SER A 1 118 ? -6.330 12.696 8.088 1.00 90.56 118 SER A N 1
ATOM 901 C CA . SER A 1 118 ? -6.238 12.619 6.624 1.00 90.56 118 SER A CA 1
ATOM 902 C C . SER A 1 118 ? -5.095 11.739 6.109 1.00 90.56 118 SER A C 1
ATOM 904 O O . SER A 1 118 ? -5.017 11.488 4.910 1.00 90.56 118 SER A O 1
ATOM 906 N N . GLU A 1 119 ? -4.204 11.285 6.994 1.00 91.56 119 GLU A N 1
ATOM 907 C CA . GLU A 1 119 ? -3.057 10.444 6.651 1.00 91.56 119 GLU A CA 1
ATOM 908 C C . GLU A 1 119 ? -3.059 9.144 7.458 1.00 91.56 119 GLU A C 1
ATOM 910 O O . GLU A 1 119 ? -2.209 8.896 8.317 1.00 91.56 119 GLU A O 1
ATOM 915 N N . ALA A 1 120 ? -4.031 8.275 7.178 1.00 93.81 120 ALA A N 1
ATOM 916 C CA . ALA A 1 120 ? -4.059 6.947 7.769 1.00 93.81 120 ALA A CA 1
ATOM 917 C C . ALA A 1 120 ? -2.965 6.062 7.159 1.00 93.81 120 ALA A C 1
ATOM 919 O O . ALA A 1 120 ? -3.157 5.420 6.131 1.00 93.81 120 ALA A O 1
ATOM 920 N N . THR A 1 121 ? -1.806 6.011 7.806 1.00 93.31 121 THR A N 1
ATOM 921 C CA . THR A 1 121 ? -0.782 4.986 7.566 1.00 93.31 121 THR A CA 1
ATOM 922 C C . THR A 1 121 ? -1.045 3.755 8.439 1.00 93.31 121 THR A C 1
ATOM 924 O O . THR A 1 121 ? -1.750 3.840 9.443 1.00 93.31 121 THR A O 1
ATOM 927 N N . ALA A 1 122 ? -0.455 2.598 8.119 1.00 92.56 122 ALA A N 1
ATOM 928 C CA . ALA A 1 122 ? -0.580 1.415 8.981 1.00 92.56 122 ALA A CA 1
ATOM 929 C C . ALA A 1 122 ? -0.045 1.670 10.407 1.00 92.56 122 ALA A C 1
ATOM 931 O O . ALA A 1 122 ? -0.629 1.218 11.389 1.00 92.56 122 ALA A O 1
ATOM 932 N N . GLU A 1 123 ? 1.028 2.457 10.529 1.00 92.94 123 GLU A N 1
ATOM 933 C CA . GLU A 1 123 ? 1.591 2.867 11.819 1.00 92.94 123 GLU A CA 1
ATOM 934 C C . GLU A 1 123 ? 0.662 3.816 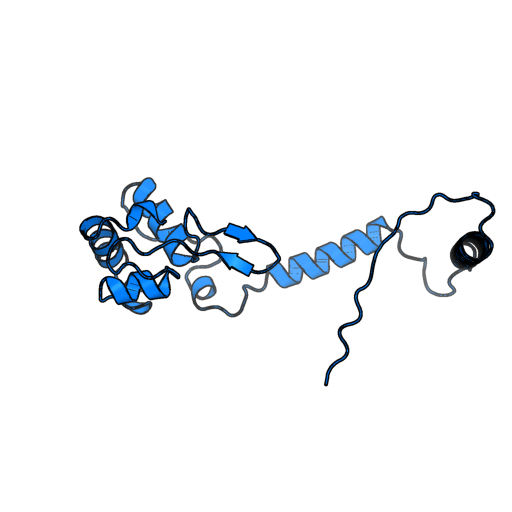12.585 1.00 92.94 123 GLU A C 1
ATOM 936 O O . GLU A 1 123 ? 0.461 3.650 13.790 1.00 92.94 123 GLU A O 1
ATOM 941 N N . HIS A 1 124 ? 0.045 4.771 11.885 1.00 94.81 124 HIS A N 1
ATOM 942 C CA . HIS A 1 124 ? -0.984 5.625 12.464 1.00 94.81 124 HIS A CA 1
ATOM 943 C C . HIS A 1 124 ? -2.152 4.789 12.990 1.00 94.81 124 HIS A C 1
ATOM 945 O O . HIS A 1 124 ? -2.546 4.954 14.141 1.00 94.81 124 HIS A O 1
ATOM 951 N N . LEU A 1 125 ? -2.681 3.877 12.170 1.00 95.50 125 LEU A N 1
ATOM 952 C CA . LEU A 1 125 ? -3.814 3.031 12.531 1.00 95.50 125 LEU A CA 1
ATOM 953 C C . LEU A 1 125 ? -3.503 2.195 13.776 1.00 95.50 125 LEU A C 1
ATOM 955 O O . LEU A 1 125 ? -4.305 2.213 14.703 1.00 95.50 125 LEU A O 1
ATOM 959 N N . LEU A 1 126 ? -2.320 1.567 13.851 1.00 95.06 126 LEU A N 1
ATOM 960 C CA . LEU A 1 126 ? -1.843 0.854 15.045 1.00 95.06 126 LEU A CA 1
ATOM 961 C C . LEU A 1 126 ? -1.877 1.736 16.296 1.00 9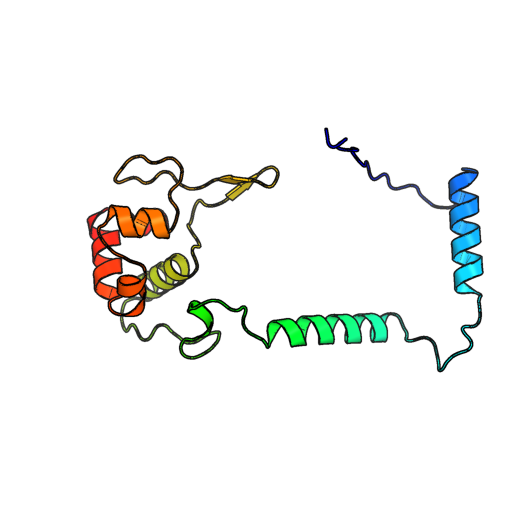5.06 126 LEU A C 1
ATOM 963 O O . LEU A 1 126 ? -2.514 1.387 17.288 1.00 95.06 126 LEU A O 1
ATOM 967 N N . ARG A 1 127 ? -1.243 2.911 16.235 1.00 95.56 127 ARG A N 1
ATOM 968 C CA . ARG A 1 127 ? -1.212 3.845 17.368 1.00 95.56 127 ARG A CA 1
ATOM 969 C C . ARG A 1 127 ? -2.609 4.333 17.745 1.00 95.56 127 ARG A C 1
ATOM 971 O O . ARG A 1 127 ? -2.904 4.480 18.926 1.00 95.56 127 ARG A O 1
ATOM 978 N N . CYS A 1 128 ? -3.475 4.547 16.757 1.00 95.19 128 CYS A N 1
ATOM 979 C CA . CYS A 1 128 ? -4.854 4.988 16.944 1.00 95.19 128 CYS A CA 1
ATOM 980 C C . CYS A 1 128 ? -5.691 3.954 17.719 1.00 95.19 128 CYS A C 1
ATOM 982 O O . CYS A 1 128 ? -6.597 4.315 18.471 1.00 95.19 128 CYS A O 1
ATOM 984 N N . ILE A 1 129 ? -5.376 2.661 17.588 1.00 95.75 129 ILE A N 1
ATOM 985 C CA . ILE A 1 129 ? -5.980 1.580 18.385 1.00 95.75 129 ILE A CA 1
ATOM 986 C C . ILE A 1 129 ? -5.164 1.184 19.623 1.00 95.75 129 ILE A C 1
ATOM 988 O O . ILE A 1 129 ? -5.533 0.229 20.296 1.00 95.75 129 ILE A O 1
ATOM 992 N N . GLY A 1 130 ? -4.111 1.934 19.968 1.00 96.06 130 GLY A N 1
ATOM 993 C CA . GLY A 1 130 ? -3.308 1.701 21.173 1.00 96.06 130 GLY A CA 1
ATOM 994 C C . GLY A 1 130 ? -2.294 0.560 21.056 1.00 96.06 130 GLY A C 1
ATOM 995 O O . GLY A 1 130 ? -1.812 0.073 22.073 1.00 96.06 130 GLY A O 1
ATOM 996 N N . PHE A 1 131 ? -1.961 0.133 19.837 1.00 95.75 131 PHE A N 1
ATOM 997 C CA . PHE A 1 131 ? -0.992 -0.929 19.576 1.00 95.75 131 PHE A CA 1
ATOM 998 C C . PHE A 1 131 ? 0.305 -0.386 18.968 1.00 95.75 131 PHE A C 1
ATOM 1000 O O . PHE A 1 131 ? 0.346 0.684 18.356 1.00 95.75 131 PHE A O 1
ATOM 1007 N N . SER A 1 132 ? 1.378 -1.162 19.109 1.00 92.12 132 SER A N 1
ATOM 1008 C CA . SER A 1 132 ? 2.669 -0.915 18.476 1.00 92.12 132 SER A CA 1
ATOM 1009 C C . SER A 1 132 ? 2.952 -1.925 17.361 1.00 92.12 132 SER A C 1
ATOM 1011 O O . SER A 1 132 ? 2.248 -2.922 17.162 1.00 92.12 132 SER A O 1
ATOM 1013 N N . ARG A 1 133 ? 4.040 -1.685 16.627 1.00 87.12 133 ARG A N 1
ATOM 1014 C CA . ARG A 1 133 ? 4.530 -2.615 15.605 1.00 87.12 133 ARG A CA 1
ATOM 1015 C C . ARG A 1 133 ? 4.962 -3.960 16.194 1.00 87.12 133 ARG A C 1
ATOM 1017 O O . ARG A 1 133 ? 4.854 -4.972 15.509 1.00 87.12 133 ARG A O 1
ATOM 1024 N N . GLU A 1 134 ? 5.396 -3.988 17.450 1.00 87.62 134 GLU A N 1
ATOM 1025 C CA . GLU A 1 134 ? 5.758 -5.226 18.150 1.00 87.62 134 GLU A CA 1
ATOM 1026 C C . GLU A 1 134 ? 4.531 -6.103 18.385 1.00 87.62 134 GLU A C 1
ATOM 1028 O O . GLU A 1 134 ? 4.580 -7.307 18.139 1.00 87.62 134 GLU A O 1
ATOM 1033 N N . ASN A 1 135 ? 3.393 -5.506 18.757 1.00 90.62 135 ASN A N 1
ATOM 1034 C CA . ASN A 1 135 ? 2.145 -6.255 18.899 1.00 90.62 135 ASN A CA 1
ATOM 1035 C C . ASN A 1 135 ? 1.705 -6.865 17.567 1.00 90.62 135 ASN A C 1
ATOM 1037 O O . ASN A 1 135 ? 1.252 -8.001 17.520 1.00 90.62 135 ASN A O 1
ATOM 1041 N N . LEU A 1 136 ? 1.908 -6.158 16.454 1.00 87.19 136 LEU A N 1
ATOM 1042 C CA . LEU A 1 136 ? 1.605 -6.705 15.132 1.00 87.19 136 LEU A CA 1
ATOM 1043 C C . LEU A 1 136 ? 2.455 -7.949 14.798 1.00 87.19 136 LEU A C 1
ATOM 1045 O O . LEU A 1 136 ? 2.005 -8.831 14.060 1.00 87.19 136 LEU A O 1
ATOM 1049 N N . LEU A 1 137 ? 3.678 -8.038 15.326 1.00 83.44 137 LEU A N 1
ATOM 1050 C CA . LEU A 1 137 ? 4.571 -9.180 15.125 1.00 83.44 137 LEU A CA 1
ATOM 1051 C C . LEU A 1 137 ? 4.260 -10.333 16.086 1.00 83.44 137 LEU A C 1
ATOM 1053 O O . LEU A 1 137 ? 4.111 -11.463 15.624 1.00 83.44 137 LEU A O 1
ATOM 1057 N N . HIS A 1 138 ? 4.131 -10.043 17.381 1.00 84.62 138 HIS A N 1
ATOM 1058 C CA . HIS A 1 138 ? 4.051 -11.050 18.445 1.00 84.62 138 HIS A CA 1
ATOM 1059 C C . HIS A 1 138 ? 2.624 -11.409 18.870 1.00 84.62 138 HIS A C 1
ATOM 1061 O O . HIS A 1 138 ? 2.383 -12.525 19.320 1.00 84.62 138 HIS A O 1
ATOM 1067 N N . SER A 1 139 ? 1.668 -10.496 18.708 1.00 88.88 139 SER A N 1
ATOM 1068 C CA . SER A 1 139 ? 0.255 -10.687 19.060 1.00 88.88 139 SER A CA 1
ATOM 1069 C C . SER A 1 139 ? -0.694 -10.225 17.938 1.00 88.88 139 SER A C 1
ATOM 1071 O O . SER A 1 139 ? -1.594 -9.411 18.168 1.00 88.88 139 SER A O 1
ATOM 1073 N N . PRO A 1 140 ? -0.543 -10.762 16.708 1.00 88.31 140 PRO A N 1
ATOM 1074 C CA . PRO A 1 140 ? -1.314 -10.328 15.543 1.00 88.31 140 PRO A CA 1
ATOM 1075 C C . PRO A 1 140 ? -2.836 -10.444 15.708 1.00 88.31 140 PRO A C 1
ATOM 1077 O O . PRO A 1 140 ? -3.567 -9.648 15.123 1.00 88.31 140 PRO A O 1
ATOM 1080 N N . ASN A 1 141 ? -3.307 -11.407 16.505 1.00 90.12 141 ASN A N 1
ATOM 1081 C CA . ASN A 1 141 ? -4.734 -11.624 16.759 1.00 90.12 141 ASN A CA 1
ATOM 1082 C C . ASN A 1 141 ? -5.343 -10.438 17.509 1.00 90.12 141 ASN A C 1
ATOM 1084 O O . ASN A 1 141 ? -6.351 -9.894 17.078 1.00 90.12 141 ASN A O 1
ATOM 1088 N N . ASN A 1 142 ? -4.665 -9.959 18.555 1.00 93.00 142 ASN A N 1
ATOM 1089 C CA . ASN A 1 142 ? -5.129 -8.817 19.343 1.00 93.00 142 ASN A CA 1
ATOM 1090 C C . ASN A 1 142 ? -5.207 -7.550 18.482 1.00 93.00 142 ASN A C 1
ATOM 1092 O O . ASN A 1 142 ? -6.128 -6.749 18.629 1.00 93.00 142 ASN A O 1
ATOM 1096 N N . VAL A 1 143 ? -4.254 -7.378 17.559 1.00 94.25 143 VAL A N 1
ATOM 1097 C CA . VAL A 1 143 ? -4.274 -6.255 16.615 1.00 94.25 143 VAL A CA 1
ATOM 1098 C C . VAL A 1 143 ? -5.446 -6.376 15.647 1.00 94.25 143 VAL A C 1
ATOM 1100 O O . VAL A 1 143 ? -6.147 -5.394 15.417 1.00 94.25 143 VAL A O 1
ATOM 1103 N N . LEU A 1 144 ? -5.684 -7.566 15.093 1.00 94.00 144 LEU A N 1
ATOM 1104 C CA . LEU A 1 144 ? -6.816 -7.820 14.206 1.00 94.00 144 LEU A CA 1
ATOM 1105 C C . LEU A 1 144 ? -8.157 -7.538 14.901 1.00 94.00 144 LEU A C 1
ATOM 1107 O O . LEU A 1 144 ? -9.012 -6.867 14.322 1.00 94.00 144 LEU A O 1
ATOM 1111 N N . ASP A 1 145 ? -8.322 -7.995 16.140 1.00 95.06 145 ASP A N 1
ATOM 1112 C CA . ASP A 1 145 ? -9.526 -7.747 16.934 1.00 95.06 145 ASP A CA 1
ATOM 1113 C C . ASP A 1 145 ? -9.693 -6.253 17.237 1.00 95.06 145 ASP A C 1
ATOM 1115 O O . ASP A 1 145 ? -10.789 -5.707 17.105 1.00 95.06 145 ASP A O 1
ATOM 1119 N N . GLY A 1 146 ? -8.594 -5.552 17.533 1.00 95.69 146 GLY A N 1
ATOM 1120 C CA . GLY A 1 146 ? -8.581 -4.097 17.669 1.00 95.69 146 GLY A CA 1
ATOM 1121 C C . GLY A 1 146 ? -9.016 -3.379 16.387 1.00 95.69 146 GLY A C 1
ATOM 1122 O O . GLY A 1 146 ? -9.828 -2.455 16.440 1.00 95.69 146 GLY A O 1
ATOM 1123 N N . LEU A 1 147 ? -8.539 -3.814 15.220 1.00 95.19 147 LEU A N 1
ATOM 1124 C CA . LEU A 1 147 ? -8.940 -3.248 13.928 1.00 95.19 147 LEU A CA 1
ATOM 1125 C C . LEU A 1 147 ? -10.429 -3.483 13.638 1.00 95.19 147 LEU A C 1
ATOM 1127 O O . LEU A 1 147 ? -11.108 -2.562 13.182 1.00 95.19 147 LEU A O 1
ATOM 1131 N N . LYS A 1 148 ? -10.947 -4.679 13.945 1.00 94.81 148 LYS A N 1
ATOM 1132 C CA . LYS A 1 148 ? -12.374 -5.026 13.824 1.00 94.81 148 LYS A CA 1
ATOM 1133 C C . LYS A 1 148 ? -13.245 -4.163 14.729 1.00 94.81 148 LYS A C 1
ATOM 1135 O O . LYS A 1 148 ? -14.172 -3.520 14.248 1.00 94.81 148 LYS A O 1
ATOM 1140 N N . ALA A 1 149 ? -12.910 -4.099 16.017 1.00 95.75 149 ALA A N 1
ATOM 1141 C CA . ALA A 1 149 ? -13.677 -3.363 17.020 1.00 95.75 149 ALA A CA 1
ATOM 1142 C C . ALA A 1 149 ? -13.767 -1.856 16.726 1.00 95.75 149 ALA A C 1
ATOM 1144 O O . ALA A 1 149 ? -14.706 -1.198 17.160 1.00 95.75 149 ALA A O 1
ATOM 1145 N N . ASN A 1 150 ? -12.802 -1.311 15.980 1.00 94.56 150 ASN A N 1
ATOM 1146 C CA . ASN A 1 150 ? -12.759 0.102 15.609 1.00 94.56 150 ASN A CA 1
ATOM 1147 C C . ASN A 1 150 ? -13.203 0.366 14.155 1.00 94.56 150 ASN A C 1
ATOM 1149 O O . ASN A 1 150 ? -13.049 1.489 13.681 1.00 94.56 150 ASN A O 1
ATOM 1153 N N . GLY A 1 151 ? -13.717 -0.638 13.431 1.00 93.19 151 GLY A N 1
ATOM 1154 C CA . GLY A 1 151 ? -14.191 -0.468 12.050 1.00 93.19 151 GLY A CA 1
ATOM 1155 C C . GLY A 1 151 ? -13.094 -0.060 11.057 1.00 93.19 151 GLY A C 1
ATOM 1156 O O . GLY A 1 151 ? -13.362 0.650 10.092 1.00 93.19 151 GLY A O 1
ATOM 1157 N N . LEU A 1 152 ? -11.843 -0.464 11.304 1.00 94.31 152 LEU A N 1
ATOM 1158 C CA . LEU A 1 152 ? -10.682 -0.077 10.491 1.00 94.31 152 LEU A CA 1
ATOM 1159 C C . LEU A 1 152 ? -10.315 -1.117 9.426 1.00 94.31 152 LEU A C 1
ATOM 1161 O O . LEU A 1 152 ? -9.468 -0.838 8.580 1.00 94.31 152 LEU A O 1
ATOM 1165 N N . LEU A 1 153 ? -10.943 -2.298 9.441 1.00 92.88 153 LEU A N 1
ATOM 1166 C CA . LEU A 1 153 ? -10.690 -3.345 8.444 1.00 92.88 153 LEU A CA 1
ATOM 1167 C C . LEU A 1 153 ? -10.996 -2.899 7.010 1.00 92.88 153 LEU A C 1
ATOM 1169 O O . LEU A 1 153 ? -10.315 -3.340 6.092 1.00 92.88 153 LEU A O 1
ATOM 1173 N N . ASP A 1 154 ? -11.966 -2.005 6.808 1.00 91.19 154 ASP A N 1
ATOM 1174 C CA . ASP A 1 154 ? -12.315 -1.509 5.470 1.00 91.19 154 ASP A CA 1
ATOM 1175 C C . ASP A 1 154 ? -11.215 -0.648 4.836 1.00 91.19 154 ASP A C 1
ATOM 1177 O O . ASP A 1 154 ? -11.195 -0.459 3.616 1.00 91.19 154 ASP A O 1
ATOM 1181 N N . LEU A 1 155 ? -10.279 -0.151 5.651 1.00 92.38 155 LEU A N 1
ATOM 1182 C CA . LEU A 1 155 ? -9.121 0.614 5.195 1.00 92.38 155 LEU A CA 1
ATOM 1183 C C . LEU A 1 155 ? -7.965 -0.288 4.727 1.00 92.38 155 LEU A C 1
ATOM 1185 O O . LEU A 1 155 ? -6.981 0.232 4.199 1.00 92.38 155 LEU A O 1
ATOM 1189 N N . ILE A 1 156 ? -8.063 -1.612 4.899 1.00 89.88 156 ILE A N 1
ATOM 1190 C CA . ILE A 1 156 ? -6.977 -2.596 4.725 1.00 89.88 156 ILE A CA 1
ATOM 1191 C C . ILE A 1 156 ? -7.211 -3.508 3.507 1.00 89.88 156 ILE A C 1
ATOM 1193 O O . ILE A 1 156 ? -8.361 -3.907 3.221 1.00 89.88 156 ILE A O 1
#

InterPro domains:
  IPR002156 Ribonuclease H domain [PS50879] (1-33)
  IPR012337 Ribonuclease H-like superfamily [SSF53098] (5-36)
  IPR036397 Ribonuclease H superfamily [G3DSA:3.30.420.10] (1-38)

Foldseek 3Di:
DDDDDDDDDDDDDPPPPDVVSVVVVVVVVVVVPDDDPDPDDDDPVRVVVVVVVVVVVVVVPPPPDVVCVPPHDPDQDPDPDDPLLSVLLVCLLVFNWPPFDDDPNDTFAPQQPQPRDRHDTSQNLQVSLPHHNVCSVPPVVVSSVSCVVRVNSNGD

Organism: Argiope bruennichi (NCBI:txid94029)